Protein AF-K5ZZS4-F1 (afdb_monomer_lite)

Organism: NCBI:txid999418

Sequence (80 aa):
MKTKYLSFILLLLAFSSCSEKELSPISGSLGKPGIVTDVTVEPLAGGATISYKIPNSEDLLAVKCVYTLSGDRENEVVRP

InterPro domains:
  IPR032527 Domain of unknown function DUF4959 [PF16323] (17-73)

Structure (mmCIF, N/CA/C/O backbone):
data_AF-K5ZZS4-F1
#
_entry.id   AF-K5ZZS4-F1
#
loop_
_atom_site.group_PDB
_atom_site.id
_atom_site.type_symbol
_atom_site.label_atom_id
_atom_site.label_alt_id
_atom_site.label_comp_id
_atom_site.label_asym_id
_atom_site.label_entity_id
_atom_site.label_seq_id
_atom_site.pdbx_PDB_ins_code
_atom_site.Cartn_x
_atom_site.Cartn_y
_atom_site.Cartn_z
_atom_site.occupancy
_atom_site.B_iso_or_equiv
_atom_site.auth_seq_id
_atom_site.auth_comp_id
_atom_site.auth_asym_id
_atom_site.auth_atom_id
_atom_site.pdbx_PDB_model_num
ATOM 1 N N . MET A 1 1 ? 35.302 31.727 -56.941 1.00 55.41 1 MET A N 1
ATOM 2 C CA . MET A 1 1 ? 35.718 30.441 -56.329 1.00 55.41 1 MET A CA 1
ATOM 3 C C . MET A 1 1 ? 35.333 30.345 -54.850 1.00 55.41 1 MET A C 1
ATOM 5 O O . MET A 1 1 ? 34.737 29.348 -54.484 1.00 55.41 1 MET A O 1
ATOM 9 N N . LYS A 1 2 ? 35.553 31.378 -54.018 1.00 60.28 2 LYS A N 1
ATOM 10 C CA . LYS A 1 2 ? 35.252 31.377 -52.564 1.00 60.28 2 LYS A CA 1
ATOM 11 C C . LYS A 1 2 ? 33.780 31.095 -52.179 1.00 60.28 2 LYS A C 1
ATOM 13 O O . LYS A 1 2 ? 33.530 30.366 -51.229 1.00 60.28 2 LYS A O 1
ATOM 18 N N . THR A 1 3 ? 32.810 31.592 -52.951 1.00 68.75 3 THR A N 1
ATOM 19 C CA . THR A 1 3 ? 31.362 31.387 -52.712 1.00 68.75 3 THR A CA 1
ATOM 20 C C . THR A 1 3 ? 30.873 29.959 -52.976 1.00 68.75 3 THR A C 1
ATOM 22 O O . THR A 1 3 ? 29.917 29.515 -52.348 1.00 68.75 3 THR A O 1
ATOM 25 N N . LYS A 1 4 ? 31.543 29.208 -53.862 1.00 76.00 4 LYS A N 1
ATOM 26 C CA . LYS A 1 4 ? 31.205 27.802 -54.153 1.00 76.00 4 LYS A CA 1
ATOM 27 C C . LYS A 1 4 ? 31.565 26.888 -52.974 1.00 76.00 4 LYS A C 1
ATOM 29 O O . LYS A 1 4 ? 30.788 26.001 -52.646 1.00 76.00 4 LYS A O 1
ATOM 34 N N . TYR A 1 5 ? 32.684 27.160 -52.298 1.00 81.44 5 TYR A N 1
ATOM 35 C CA . TYR A 1 5 ? 33.092 26.431 -51.091 1.00 81.44 5 TYR A CA 1
ATOM 36 C C . TYR A 1 5 ? 32.177 26.726 -49.893 1.00 81.44 5 TYR A C 1
ATOM 38 O O . TYR A 1 5 ? 31.842 25.811 -49.150 1.00 81.44 5 TYR A O 1
ATOM 46 N N . LEU A 1 6 ? 31.705 27.973 -49.753 1.00 83.25 6 LEU A N 1
ATOM 47 C CA . LEU A 1 6 ? 30.727 28.350 -48.723 1.00 83.25 6 LEU A CA 1
ATOM 48 C C . LEU A 1 6 ? 29.403 27.585 -48.891 1.00 83.25 6 LEU A C 1
ATOM 50 O O . LEU A 1 6 ? 28.877 27.038 -47.927 1.00 83.25 6 LEU A O 1
ATOM 54 N N . SER A 1 7 ? 28.894 27.501 -50.125 1.00 82.62 7 SER A N 1
ATOM 55 C CA . SER A 1 7 ? 27.673 26.744 -50.433 1.00 82.62 7 SER A CA 1
ATOM 56 C C . SER A 1 7 ? 27.825 25.249 -50.152 1.00 82.62 7 SER A C 1
ATOM 58 O O . SER A 1 7 ? 26.864 24.608 -49.737 1.00 82.62 7 SER A O 1
ATOM 60 N N . PHE A 1 8 ? 29.017 24.694 -50.374 1.00 86.12 8 PHE A N 1
ATOM 61 C CA . PHE A 1 8 ? 29.300 23.283 -50.125 1.00 86.12 8 PHE A CA 1
ATOM 62 C C . PHE A 1 8 ? 29.362 22.966 -48.623 1.00 86.12 8 PHE A C 1
ATOM 64 O O . PHE A 1 8 ? 28.822 21.960 -48.177 1.00 86.12 8 PHE A O 1
ATOM 71 N N . ILE A 1 9 ? 29.947 23.868 -47.830 1.00 85.19 9 ILE A N 1
ATOM 72 C CA . ILE A 1 9 ? 29.956 23.786 -46.363 1.00 85.19 9 ILE A CA 1
ATOM 73 C C . ILE A 1 9 ? 28.541 23.891 -45.786 1.00 85.19 9 ILE A C 1
ATOM 75 O O . ILE A 1 9 ? 28.183 23.107 -44.913 1.00 85.19 9 ILE A O 1
ATOM 79 N N . LEU A 1 10 ? 27.715 24.802 -46.305 1.00 84.69 10 LEU A N 1
ATOM 80 C CA . LEU A 1 10 ? 26.334 24.964 -45.846 1.00 84.69 10 LEU A CA 1
ATOM 81 C C . LEU A 1 10 ? 25.483 23.712 -46.123 1.00 84.69 10 LEU A C 1
ATOM 83 O O . LEU A 1 10 ? 24.665 23.327 -45.293 1.00 84.69 10 LEU A O 1
ATOM 87 N N . LEU A 1 11 ? 25.719 23.050 -47.261 1.00 84.88 11 LEU A N 1
ATOM 88 C CA . LEU A 1 11 ? 25.063 21.789 -47.607 1.00 84.88 11 LEU A CA 1
ATOM 89 C C . LEU A 1 11 ? 25.470 20.651 -46.659 1.00 84.88 11 LEU A C 1
ATOM 91 O O . LEU A 1 11 ? 24.627 19.849 -46.279 1.00 84.88 11 LEU A O 1
ATOM 95 N N . LEU A 1 12 ? 26.738 20.599 -46.245 1.00 82.75 12 LEU A N 1
ATOM 96 C CA . LEU A 1 12 ? 27.252 19.596 -45.305 1.00 82.75 12 LEU A CA 1
ATOM 97 C C . LEU A 1 12 ? 26.662 19.744 -43.896 1.00 82.75 12 LEU A C 1
ATOM 99 O O . LEU A 1 12 ? 26.370 18.740 -43.253 1.00 82.75 12 LEU A O 1
ATOM 103 N N . LEU A 1 13 ? 26.435 20.976 -43.431 1.00 81.19 13 LEU A N 1
ATOM 104 C CA . LEU A 1 13 ? 25.804 21.220 -42.128 1.00 81.19 13 LEU A CA 1
ATOM 105 C C . LEU A 1 13 ? 24.320 20.823 -42.104 1.00 81.19 13 LEU A C 1
ATOM 107 O O . LEU A 1 13 ? 23.817 20.457 -41.046 1.00 81.19 13 LEU A O 1
ATOM 111 N N . ALA A 1 14 ? 23.631 20.845 -43.249 1.00 79.06 14 ALA A N 1
ATOM 112 C CA . ALA A 1 14 ? 22.214 20.491 -43.336 1.00 79.06 14 ALA A CA 1
ATOM 113 C C . ALA A 1 14 ? 21.928 18.996 -43.078 1.00 79.06 14 ALA A C 1
ATOM 115 O O . ALA A 1 14 ? 20.788 18.641 -42.790 1.00 79.06 14 ALA A O 1
ATOM 116 N N . PHE A 1 15 ? 22.943 18.125 -43.154 1.00 77.25 15 PHE A N 1
ATOM 117 C CA . PHE A 1 15 ? 22.812 16.689 -42.868 1.00 77.25 15 PHE A CA 1
ATOM 118 C C . PHE A 1 15 ? 23.168 16.305 -41.423 1.00 77.25 15 PHE A C 1
ATOM 120 O O . PHE A 1 15 ? 22.962 15.157 -41.032 1.00 77.25 15 PHE A O 1
ATOM 127 N N . SER A 1 16 ? 23.657 17.245 -40.610 1.00 77.31 16 SER A N 1
ATOM 128 C CA . SER A 1 16 ? 23.896 17.017 -39.182 1.00 77.31 16 SER A CA 1
ATOM 129 C C . SER A 1 16 ? 22.614 17.259 -38.388 1.00 77.31 16 SER A C 1
ATOM 131 O O . SER A 1 16 ? 22.419 18.330 -37.819 1.00 77.31 16 SER A O 1
ATOM 133 N N . SER A 1 17 ? 21.734 16.257 -38.349 1.00 78.69 17 SER A N 1
ATOM 134 C CA . SER A 1 17 ? 20.617 16.225 -37.400 1.00 78.69 17 SER A CA 1
ATOM 135 C C . SER A 1 17 ? 21.008 15.446 -36.144 1.00 78.69 17 SER A C 1
ATOM 137 O O . SER A 1 17 ? 21.690 14.422 -36.223 1.00 78.69 17 SER A O 1
ATOM 139 N N . CYS A 1 18 ? 20.583 15.931 -34.979 1.00 77.56 18 CYS A N 1
ATOM 140 C CA . CYS A 1 18 ? 20.758 15.223 -33.718 1.00 77.56 18 CYS A CA 1
ATOM 141 C C . CYS A 1 18 ? 19.695 14.124 -33.623 1.00 77.56 18 CYS A C 1
ATOM 143 O O . CYS A 1 18 ? 18.510 14.399 -33.803 1.00 77.56 18 CYS A O 1
ATOM 145 N N . SER A 1 19 ? 20.103 12.885 -33.349 1.00 74.56 19 SER A N 1
ATOM 146 C CA . SER A 1 19 ? 19.137 11.829 -33.047 1.00 74.56 19 SER A CA 1
ATOM 147 C C . SER A 1 19 ? 18.604 12.047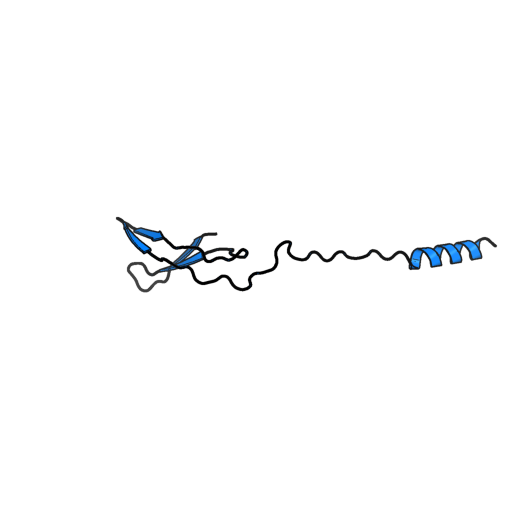 -31.637 1.00 74.56 19 SER A C 1
ATOM 149 O O . SER A 1 19 ? 19.381 12.094 -30.682 1.00 74.56 19 SER A O 1
ATOM 151 N N . GLU A 1 20 ? 17.287 12.146 -31.496 1.00 79.19 20 GLU A N 1
ATOM 152 C CA . GLU A 1 20 ? 16.652 12.124 -30.183 1.00 79.19 20 GLU A CA 1
ATOM 153 C C . GLU A 1 20 ? 16.737 10.710 -29.604 1.00 79.19 20 GLU A C 1
ATOM 155 O O . GLU A 1 20 ? 16.575 9.711 -30.310 1.00 79.19 20 GLU A O 1
ATOM 160 N N . LYS A 1 21 ? 17.054 10.624 -28.312 1.00 77.88 21 LYS A N 1
ATOM 161 C CA . LYS A 1 21 ? 17.033 9.370 -27.566 1.00 77.88 21 LYS A CA 1
ATOM 162 C C . LYS A 1 21 ? 15.713 9.300 -26.817 1.00 77.88 21 LYS A C 1
ATOM 164 O O . LYS A 1 21 ? 15.478 10.119 -25.933 1.00 77.88 21 LYS A O 1
ATOM 169 N N . GLU A 1 22 ? 14.885 8.313 -27.142 1.00 77.75 22 GLU A N 1
ATOM 170 C CA . GLU A 1 22 ? 13.672 8.068 -26.368 1.00 77.75 22 GLU A CA 1
ATOM 171 C C . GLU A 1 22 ? 14.042 7.617 -24.950 1.00 77.75 22 GLU A C 1
ATOM 173 O O . GLU A 1 22 ? 14.765 6.636 -24.749 1.00 77.75 22 GLU A O 1
ATOM 178 N N . LEU A 1 23 ? 13.573 8.377 -23.960 1.00 78.69 23 LEU A N 1
ATOM 179 C CA . LEU A 1 23 ? 13.683 8.045 -22.543 1.00 78.69 23 LEU A CA 1
ATOM 180 C C . LEU A 1 23 ? 12.470 7.202 -22.154 1.00 78.69 23 LEU A C 1
ATOM 182 O O . LEU A 1 23 ? 11.517 7.695 -21.552 1.00 78.69 23 LEU A O 1
ATOM 186 N N . SER A 1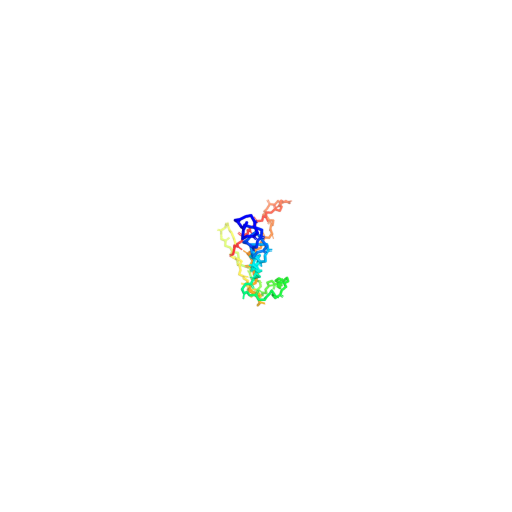 24 ? 12.484 5.933 -22.549 1.00 78.62 24 SER A N 1
ATOM 187 C CA . SER A 1 24 ? 11.499 4.974 -22.065 1.00 78.62 24 SER A CA 1
ATOM 188 C C . SER A 1 24 ? 11.772 4.606 -20.597 1.00 78.62 24 SER A C 1
ATOM 190 O O . SER A 1 24 ? 12.909 4.723 -20.122 1.00 78.62 24 SER A O 1
ATOM 192 N N . PRO A 1 25 ? 10.741 4.168 -19.852 1.00 74.19 25 PRO A N 1
ATOM 193 C CA . PRO A 1 25 ? 10.926 3.603 -18.522 1.00 74.19 25 PRO A CA 1
ATOM 194 C C . PRO A 1 25 ? 11.963 2.472 -18.536 1.00 74.19 25 PRO A C 1
ATOM 196 O O . PRO A 1 25 ? 11.993 1.652 -19.453 1.00 74.19 25 PRO A O 1
ATOM 199 N N . ILE A 1 26 ? 12.814 2.433 -17.507 1.00 74.25 26 ILE A N 1
ATOM 200 C CA . ILE A 1 26 ? 13.893 1.436 -17.364 1.00 74.25 26 ILE A CA 1
ATOM 201 C C . ILE A 1 26 ? 13.309 0.034 -17.100 1.00 74.25 26 ILE A C 1
ATOM 203 O O . ILE A 1 26 ? 13.929 -0.976 -17.430 1.00 74.25 26 ILE A O 1
ATOM 207 N N . SER A 1 27 ? 12.094 -0.007 -16.550 1.00 70.88 27 SER A N 1
ATOM 208 C CA . SER A 1 27 ? 11.317 -1.209 -16.260 1.00 70.88 27 SER A CA 1
ATOM 209 C C . SER A 1 27 ? 10.115 -1.286 -17.199 1.00 70.88 27 SER A C 1
ATOM 211 O O . SER A 1 27 ? 9.452 -0.281 -17.459 1.00 70.88 27 SER A O 1
ATOM 213 N N . GLY A 1 28 ? 9.809 -2.480 -17.706 1.00 70.00 28 GLY A N 1
ATOM 214 C CA . GLY A 1 28 ? 8.548 -2.709 -18.408 1.00 70.00 28 GLY A CA 1
ATOM 215 C C . GLY A 1 28 ? 7.388 -2.601 -17.423 1.00 70.00 28 GLY A C 1
ATOM 216 O O . GLY A 1 28 ? 7.434 -3.229 -16.369 1.00 70.00 28 GLY A O 1
ATOM 217 N N . SER A 1 29 ? 6.354 -1.822 -17.753 1.00 70.25 29 SER A N 1
ATOM 218 C CA . SER A 1 29 ? 5.213 -1.698 -16.848 1.00 70.25 29 SER A CA 1
ATOM 219 C C . SER A 1 29 ? 4.479 -3.030 -16.725 1.00 70.25 29 SER A C 1
ATOM 221 O O . SER A 1 29 ? 4.097 -3.634 -17.731 1.00 70.25 29 SER A O 1
ATOM 223 N N . LEU A 1 30 ? 4.230 -3.458 -15.487 1.00 73.06 30 LEU A N 1
ATOM 224 C CA . LEU A 1 30 ? 3.362 -4.606 -15.194 1.00 73.06 30 LEU A CA 1
ATOM 225 C C . LEU A 1 30 ? 1.869 -4.235 -15.263 1.00 73.06 30 LEU A C 1
ATOM 227 O O . LEU A 1 30 ? 1.001 -5.053 -14.958 1.00 73.06 30 LEU A O 1
ATOM 231 N N . GLY A 1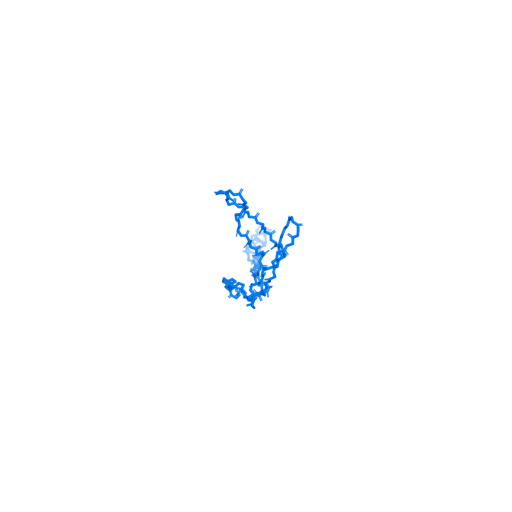 31 ? 1.560 -3.014 -15.705 1.00 78.38 31 GLY A N 1
ATOM 232 C CA . GLY A 1 31 ? 0.212 -2.479 -15.770 1.00 78.38 31 GLY A CA 1
ATOM 233 C C . GLY A 1 31 ? -0.279 -2.002 -14.406 1.00 78.38 31 GLY A C 1
ATOM 234 O O . GLY A 1 31 ? 0.495 -1.669 -13.512 1.00 78.38 31 GLY A O 1
ATOM 235 N N . LYS A 1 32 ? -1.603 -1.928 -14.249 1.00 82.69 32 LYS A N 1
ATOM 236 C CA . LYS A 1 32 ? -2.228 -1.492 -12.997 1.00 82.69 32 LYS A CA 1
ATOM 237 C C . LYS A 1 32 ? -1.802 -2.425 -11.845 1.00 82.69 32 LYS A C 1
ATOM 239 O O . LYS A 1 32 ? -2.022 -3.632 -11.975 1.00 82.69 32 LYS A O 1
ATOM 244 N N . PRO A 1 33 ? -1.309 -1.894 -10.707 1.00 87.62 33 PRO A N 1
ATOM 245 C CA . PRO A 1 33 ? -1.031 -2.706 -9.529 1.00 87.62 33 PRO A CA 1
ATOM 246 C C . PRO A 1 33 ? -2.253 -3.523 -9.102 1.00 87.62 33 PRO A C 1
ATOM 248 O O . PRO A 1 33 ? -3.397 -3.061 -9.185 1.00 87.62 33 PRO A O 1
ATOM 251 N N . GLY A 1 34 ? -2.003 -4.747 -8.640 1.00 86.19 34 GLY A N 1
ATOM 252 C CA . GLY A 1 34 ? -3.047 -5.622 -8.115 1.00 86.19 34 GLY A CA 1
ATOM 253 C C . GLY A 1 34 ? -3.723 -5.063 -6.858 1.00 86.19 34 GLY A C 1
ATOM 254 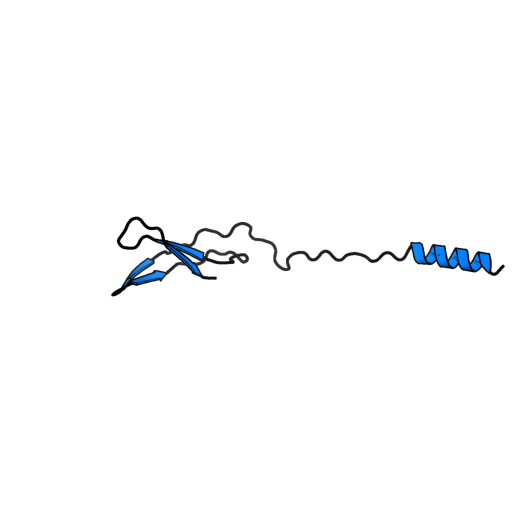O O . GLY A 1 34 ? -3.347 -4.026 -6.313 1.00 86.19 34 GLY A O 1
ATOM 255 N N . ILE A 1 35 ? -4.730 -5.780 -6.366 1.00 88.81 35 ILE A N 1
ATOM 256 C CA . ILE A 1 35 ? -5.299 -5.500 -5.044 1.00 88.81 35 ILE A CA 1
ATOM 257 C C . ILE A 1 35 ? -4.349 -5.993 -3.946 1.00 88.81 35 ILE A C 1
ATOM 259 O O . ILE A 1 35 ? -3.653 -6.995 -4.125 1.00 88.81 35 ILE A O 1
ATOM 263 N N . VAL A 1 36 ? -4.333 -5.307 -2.802 1.00 91.75 36 VAL A N 1
ATOM 264 C CA . VAL A 1 36 ? -3.642 -5.809 -1.606 1.00 91.75 36 VAL A CA 1
ATOM 265 C C . VAL A 1 36 ? -4.346 -7.057 -1.071 1.00 91.75 36 VAL A C 1
ATOM 267 O O . VAL A 1 36 ? -5.561 -7.205 -1.204 1.00 91.75 36 VAL A O 1
ATOM 270 N N . THR A 1 37 ? -3.574 -7.966 -0.483 1.00 93.88 37 THR A N 1
ATOM 271 C CA . THR A 1 37 ? -4.060 -9.247 0.063 1.00 93.88 37 THR A CA 1
ATOM 272 C C . THR A 1 37 ? -3.749 -9.351 1.554 1.00 93.88 37 THR A C 1
ATOM 274 O O . THR A 1 37 ? -3.092 -8.467 2.100 1.00 93.88 37 THR A O 1
ATOM 277 N N . ASP A 1 38 ? -4.245 -10.393 2.225 1.00 94.56 38 ASP A N 1
ATOM 278 C CA . ASP A 1 38 ? -3.959 -10.680 3.639 1.00 94.56 38 ASP A CA 1
ATOM 279 C C . ASP A 1 38 ? -4.226 -9.488 4.581 1.00 94.56 38 ASP A C 1
ATOM 281 O O . ASP A 1 38 ? -3.427 -9.180 5.464 1.00 94.56 38 ASP A O 1
ATOM 285 N N . VAL A 1 39 ? -5.343 -8.783 4.363 1.00 94.31 39 VAL A N 1
ATOM 286 C CA . VAL A 1 39 ? -5.713 -7.615 5.173 1.00 94.31 39 VAL A CA 1
ATOM 287 C C . VAL A 1 39 ? -6.139 -8.069 6.569 1.00 94.31 39 VAL A C 1
ATOM 289 O O . VAL A 1 39 ? -7.146 -8.763 6.717 1.00 94.31 39 VAL A O 1
ATOM 292 N N . THR A 1 40 ? -5.406 -7.643 7.596 1.00 96.06 40 THR A N 1
ATOM 293 C CA . THR A 1 40 ? -5.747 -7.870 9.006 1.00 96.06 40 THR A CA 1
ATOM 294 C C . THR A 1 40 ? -5.890 -6.548 9.748 1.00 96.06 40 THR A C 1
ATOM 296 O O . THR A 1 40 ? -5.196 -5.573 9.457 1.00 96.06 40 THR A O 1
ATOM 299 N N . VAL A 1 41 ? -6.820 -6.513 10.704 1.00 95.00 41 VAL A N 1
ATOM 300 C CA . VAL A 1 41 ? -7.111 -5.334 11.524 1.00 95.00 41 VAL A CA 1
ATOM 301 C C . VAL A 1 41 ? -7.058 -5.742 12.989 1.00 95.00 41 VAL A C 1
ATOM 303 O O . VAL A 1 41 ? -7.880 -6.535 13.445 1.00 95.00 41 VAL A O 1
ATOM 306 N N . GLU A 1 42 ? -6.099 -5.191 13.724 1.00 96.12 42 GLU A N 1
ATOM 307 C CA . GLU A 1 42 ? -5.932 -5.413 15.158 1.00 96.12 42 GLU A CA 1
ATOM 308 C C . GLU A 1 42 ? -6.307 -4.136 15.921 1.00 96.12 42 GLU A C 1
ATOM 310 O O . GLU A 1 42 ? -5.632 -3.112 15.772 1.00 96.12 42 GLU A O 1
ATOM 315 N N . PRO A 1 43 ? -7.389 -4.148 16.718 1.00 92.62 43 PRO A N 1
ATOM 316 C CA . PRO A 1 43 ? -7.800 -2.978 17.479 1.00 92.62 43 PRO A CA 1
ATOM 317 C C . PRO A 1 43 ? -6.815 -2.694 18.618 1.00 92.62 43 PRO A C 1
ATOM 319 O O . PRO A 1 43 ? -6.387 -3.593 19.341 1.00 92.62 43 PRO A O 1
ATOM 322 N N . LEU A 1 44 ? -6.498 -1.417 18.811 1.00 94.31 44 LEU A N 1
ATOM 323 C CA . LEU A 1 44 ? -5.646 -0.902 19.878 1.00 94.31 44 LEU A CA 1
ATOM 324 C C . LEU A 1 44 ? -6.397 0.180 20.663 1.00 94.31 44 LEU A C 1
ATOM 326 O O . LEU A 1 44 ? -7.356 0.784 20.180 1.00 94.31 44 LEU A O 1
ATOM 330 N N . ALA A 1 45 ? -5.954 0.466 21.886 1.00 92.50 45 ALA A N 1
ATOM 331 C CA . ALA A 1 45 ? -6.513 1.575 22.651 1.00 92.50 45 ALA A CA 1
ATOM 332 C C . ALA A 1 45 ? -6.258 2.902 21.909 1.00 92.50 45 ALA A C 1
ATOM 334 O O . ALA A 1 45 ? -5.123 3.364 21.823 1.00 92.50 45 ALA A O 1
ATOM 335 N N . GLY A 1 46 ? -7.317 3.498 21.352 1.00 88.38 46 GLY A N 1
ATOM 336 C CA . GLY A 1 46 ? -7.236 4.741 20.580 1.00 88.38 46 GLY A CA 1
ATOM 337 C C . GLY A 1 46 ? -6.835 4.579 19.108 1.00 88.38 46 GLY A C 1
ATOM 338 O O . GLY A 1 46 ? -6.586 5.587 18.452 1.00 88.38 46 GLY A O 1
ATOM 339 N N . GLY A 1 47 ? -6.784 3.357 18.565 1.00 89.56 47 GLY A N 1
ATOM 340 C CA . GLY A 1 47 ? -6.432 3.143 17.160 1.00 89.56 47 GLY A CA 1
ATOM 341 C C . GLY A 1 47 ? -6.612 1.705 16.680 1.00 89.56 47 GLY A C 1
ATOM 342 O O . GLY A 1 47 ? -7.240 0.882 17.338 1.00 89.56 47 GLY A O 1
ATOM 343 N N . ALA A 1 48 ? -6.049 1.398 15.517 1.00 92.31 48 ALA A N 1
ATOM 344 C CA . ALA A 1 48 ? -5.970 0.041 14.992 1.00 92.31 48 ALA A CA 1
ATOM 345 C C . ALA A 1 48 ? -4.693 -0.119 14.165 1.00 92.31 48 ALA A C 1
ATOM 347 O O . ALA A 1 48 ? -4.286 0.801 13.451 1.00 92.31 48 ALA A O 1
ATOM 348 N N . THR A 1 49 ? -4.080 -1.294 14.245 1.00 94.25 49 THR A N 1
ATOM 349 C CA . THR A 1 49 ? -3.013 -1.703 13.333 1.00 94.25 49 THR A CA 1
ATOM 350 C C . THR A 1 49 ? -3.645 -2.409 12.146 1.00 94.25 49 THR A C 1
ATOM 352 O O . THR A 1 49 ? -4.386 -3.374 12.318 1.00 94.25 49 THR A O 1
ATOM 355 N N . ILE A 1 50 ? -3.343 -1.932 10.940 1.00 94.25 50 ILE A N 1
ATOM 356 C CA . ILE A 1 50 ? -3.790 -2.546 9.689 1.00 94.25 50 ILE A CA 1
ATOM 357 C C . ILE A 1 50 ? -2.562 -3.115 8.988 1.00 94.25 50 ILE A C 1
ATOM 359 O O . ILE A 1 50 ? -1.652 -2.360 8.638 1.00 94.25 50 ILE A O 1
ATOM 363 N N . SER A 1 51 ? -2.548 -4.428 8.775 1.00 94.88 51 SER A N 1
ATOM 364 C CA . SER A 1 51 ? -1.502 -5.113 8.012 1.00 94.88 51 SER A CA 1
ATOM 365 C C . SER A 1 51 ? -2.073 -5.622 6.699 1.00 94.88 51 SER A C 1
ATOM 367 O O . SER A 1 51 ? -3.242 -5.985 6.623 1.00 94.88 51 SER A O 1
ATOM 369 N N . TYR A 1 52 ? -1.257 -5.614 5.652 1.00 94.69 52 TYR A N 1
ATOM 370 C CA . TYR A 1 52 ? -1.630 -6.098 4.329 1.00 94.69 52 TYR A CA 1
ATOM 371 C C . TYR A 1 52 ? -0.382 -6.519 3.561 1.00 94.69 52 TYR A C 1
ATOM 373 O O . TYR A 1 52 ? 0.734 -6.074 3.840 1.00 94.69 52 TYR A O 1
ATOM 381 N N . LYS A 1 53 ? -0.584 -7.353 2.549 1.00 93.75 53 LYS A N 1
ATOM 382 C CA . LYS A 1 53 ? 0.453 -7.817 1.641 1.00 93.75 53 LYS A CA 1
ATOM 383 C C . LYS A 1 53 ? 0.359 -7.088 0.307 1.00 93.75 53 LYS A C 1
ATOM 385 O O . LYS A 1 53 ? -0.691 -7.070 -0.341 1.00 93.75 53 LYS A O 1
ATOM 390 N N . ILE A 1 54 ? 1.482 -6.493 -0.089 1.00 91.12 54 ILE A N 1
ATOM 391 C CA . ILE A 1 54 ? 1.640 -5.789 -1.362 1.00 91.12 54 ILE A CA 1
ATOM 392 C C . ILE A 1 54 ? 1.616 -6.815 -2.513 1.00 91.12 54 ILE A C 1
ATOM 394 O O . ILE A 1 54 ? 2.296 -7.843 -2.422 1.00 91.12 54 ILE A O 1
ATOM 398 N N . PRO A 1 55 ? 0.827 -6.579 -3.579 1.00 87.69 55 PRO A N 1
ATOM 399 C CA . PRO A 1 55 ? 0.802 -7.446 -4.756 1.00 87.69 55 PRO A CA 1
ATOM 400 C C . PRO A 1 55 ? 2.140 -7.408 -5.505 1.00 87.69 55 PRO A C 1
ATOM 402 O O . PRO A 1 55 ? 2.899 -6.451 -5.391 1.00 87.69 55 PRO A O 1
ATOM 405 N N . ASN A 1 56 ? 2.411 -8.425 -6.325 1.00 82.12 56 ASN A N 1
ATOM 406 C CA . ASN A 1 56 ? 3.597 -8.439 -7.183 1.00 82.12 56 ASN A CA 1
ATOM 407 C C . ASN A 1 56 ? 3.454 -7.390 -8.303 1.00 82.12 56 ASN A C 1
ATOM 409 O O . ASN A 1 56 ? 2.849 -7.661 -9.338 1.00 82.12 56 ASN A O 1
ATOM 413 N N . SER A 1 57 ? 3.937 -6.176 -8.045 1.00 78.62 57 SER A N 1
ATOM 414 C CA . SER A 1 57 ? 3.876 -5.026 -8.942 1.00 78.62 57 SER A CA 1
ATOM 415 C C . SER A 1 57 ? 5.112 -4.163 -8.724 1.00 78.62 57 SER A C 1
ATOM 417 O O . SER A 1 57 ? 5.324 -3.678 -7.615 1.00 78.62 57 SER A O 1
ATOM 419 N N . GLU A 1 58 ? 5.890 -3.930 -9.779 1.00 69.81 58 GLU A N 1
ATOM 420 C CA . GLU A 1 58 ? 7.034 -3.011 -9.734 1.00 69.81 58 GLU A CA 1
ATOM 421 C C . GLU A 1 58 ? 6.593 -1.536 -9.725 1.00 69.81 58 GLU A C 1
ATOM 423 O O . GLU A 1 58 ? 7.316 -0.681 -9.225 1.00 69.81 58 GLU A O 1
ATOM 428 N N . ASP A 1 59 ? 5.364 -1.253 -10.174 1.00 75.88 59 ASP A N 1
ATOM 429 C CA . ASP A 1 59 ? 4.824 0.104 -10.333 1.00 75.88 59 ASP A CA 1
ATOM 430 C C . ASP A 1 59 ? 3.840 0.511 -9.205 1.00 75.88 59 ASP A C 1
ATOM 432 O O . ASP A 1 59 ? 2.777 1.081 -9.465 1.00 75.88 59 ASP A O 1
ATOM 436 N N . LEU A 1 60 ? 4.127 0.191 -7.935 1.00 84.62 60 LEU A N 1
ATOM 437 C CA . LEU A 1 60 ? 3.287 0.613 -6.798 1.00 84.62 60 LEU A CA 1
ATOM 438 C C . LEU A 1 60 ? 3.784 1.945 -6.204 1.00 84.62 60 LEU A C 1
ATOM 440 O O . LEU A 1 60 ? 4.870 2.000 -5.641 1.00 84.62 60 LEU A O 1
ATOM 444 N N . LEU A 1 61 ? 2.969 3.004 -6.291 1.00 88.25 61 LEU A N 1
ATOM 445 C CA . LEU A 1 61 ? 3.301 4.325 -5.726 1.00 88.25 61 LEU A CA 1
ATOM 446 C C . LEU A 1 61 ? 2.871 4.510 -4.270 1.00 88.25 61 LEU A C 1
ATOM 448 O O . LEU A 1 61 ? 3.507 5.264 -3.541 1.00 88.25 61 LEU A O 1
ATOM 452 N N . ALA A 1 62 ? 1.719 3.941 -3.911 1.00 90.81 62 ALA A N 1
ATOM 453 C CA . ALA A 1 62 ? 1.141 4.053 -2.582 1.00 90.81 62 ALA A CA 1
ATOM 454 C C . ALA A 1 62 ? -0.028 3.078 -2.395 1.00 90.81 62 ALA A C 1
ATOM 456 O O . ALA A 1 62 ? -0.684 2.661 -3.355 1.00 90.81 62 ALA A O 1
ATOM 457 N N . VAL A 1 63 ? -0.361 2.810 -1.135 1.00 92.69 63 VAL A N 1
ATOM 458 C CA . VAL A 1 63 ? -1.586 2.139 -0.698 1.00 92.69 63 VAL A CA 1
ATOM 459 C C . VAL A 1 63 ? -2.451 3.132 0.078 1.00 92.69 63 VAL A C 1
ATOM 461 O O . VAL A 1 63 ? -2.001 3.756 1.042 1.00 92.69 63 VAL A O 1
ATOM 464 N N . LYS A 1 64 ? -3.714 3.274 -0.341 1.00 93.56 64 LYS A N 1
ATOM 465 C CA . LYS A 1 64 ? -4.720 4.106 0.330 1.00 93.56 64 LYS A CA 1
ATOM 466 C C . LYS A 1 64 ? -5.614 3.241 1.217 1.00 93.56 64 LYS A C 1
ATOM 468 O O . LYS A 1 64 ? -6.214 2.281 0.745 1.00 93.56 64 LYS A O 1
ATOM 473 N N . CYS A 1 65 ? -5.744 3.629 2.478 1.00 93.12 65 CYS A N 1
ATOM 474 C CA . CYS A 1 65 ? -6.732 3.105 3.411 1.00 93.12 65 CYS A CA 1
ATOM 475 C C . CYS A 1 65 ? -7.850 4.138 3.584 1.00 93.12 65 CYS A C 1
ATOM 477 O O . CYS A 1 65 ? -7.556 5.305 3.839 1.00 93.12 65 CYS A O 1
ATOM 479 N N . VAL A 1 66 ? -9.107 3.714 3.448 1.00 93.75 66 VAL A N 1
ATOM 480 C CA . VAL A 1 66 ? -10.299 4.538 3.704 1.00 93.75 66 VAL A CA 1
ATOM 481 C C . VAL A 1 66 ? -11.067 3.910 4.860 1.00 93.75 66 VAL A C 1
ATOM 483 O O . VAL A 1 66 ? -11.279 2.698 4.868 1.00 93.75 66 VAL A O 1
ATOM 486 N N . TYR A 1 67 ? -11.439 4.717 5.850 1.00 91.81 67 TYR A N 1
ATOM 487 C CA . TYR A 1 67 ? -12.073 4.248 7.078 1.00 91.81 67 TYR A CA 1
ATOM 488 C C . TYR A 1 67 ? -12.972 5.317 7.705 1.00 91.81 67 TYR A C 1
ATOM 490 O O . TYR A 1 67 ? -12.791 6.519 7.507 1.00 91.81 67 TYR A O 1
ATOM 498 N N . THR A 1 68 ? -13.935 4.873 8.505 1.00 90.88 68 THR A N 1
ATOM 499 C CA . THR A 1 68 ? -14.845 5.729 9.273 1.00 90.88 68 THR A CA 1
ATOM 500 C C . THR A 1 68 ? -14.516 5.611 10.760 1.00 90.88 68 THR A C 1
ATOM 502 O O . THR A 1 68 ? -14.504 4.503 11.300 1.00 90.88 68 THR A O 1
ATOM 505 N N . LEU A 1 69 ? -14.245 6.734 11.433 1.00 84.19 69 LEU A N 1
ATOM 506 C CA . LEU A 1 69 ? -14.259 6.780 12.904 1.00 84.19 69 LEU A CA 1
ATOM 507 C C . LEU A 1 69 ? -15.708 6.894 13.394 1.00 84.19 69 LEU A C 1
ATOM 509 O O . LEU A 1 69 ? -16.621 6.966 12.587 1.00 84.19 69 LEU A O 1
ATOM 513 N N . SER A 1 70 ? -15.931 6.927 14.707 1.00 79.06 70 SER A N 1
ATOM 514 C CA . SER A 1 70 ? -17.236 7.183 15.326 1.00 79.06 70 SER A CA 1
ATOM 515 C C . SER A 1 70 ? -17.919 8.430 14.718 1.00 79.06 70 SER A C 1
ATOM 517 O O . SER A 1 70 ? -17.620 9.558 15.107 1.00 79.06 70 SER A O 1
ATOM 519 N N . GLY A 1 71 ? -18.800 8.218 13.732 1.00 76.06 71 GLY A N 1
ATOM 520 C CA . GLY A 1 71 ? -19.454 9.240 12.904 1.00 76.06 71 GLY A CA 1
ATOM 521 C C . GLY A 1 71 ? -19.416 8.899 11.403 1.00 76.06 71 GLY A C 1
ATOM 522 O O . GLY A 1 71 ? -18.500 8.239 10.932 1.00 76.06 71 GLY A O 1
ATOM 523 N N . ASP A 1 72 ? -20.378 9.385 10.616 1.00 85.50 72 ASP A N 1
ATOM 524 C CA . ASP A 1 72 ? -20.501 9.071 9.173 1.00 85.50 72 ASP A CA 1
ATOM 525 C C . ASP A 1 72 ? -19.479 9.809 8.281 1.00 85.50 72 ASP A C 1
ATOM 527 O O . ASP A 1 72 ? -19.766 10.207 7.152 1.00 85.50 72 ASP A O 1
ATOM 531 N N . ARG A 1 73 ? -18.276 10.071 8.799 1.00 91.19 73 ARG A N 1
ATOM 532 C CA . ARG A 1 73 ? -17.220 10.798 8.090 1.00 91.19 73 ARG A CA 1
ATOM 533 C C . ARG A 1 73 ? -16.160 9.822 7.604 1.00 91.19 73 ARG A C 1
ATOM 535 O O . ARG A 1 73 ? -15.497 9.171 8.412 1.00 91.19 73 ARG A O 1
ATOM 542 N N . GLU A 1 74 ? -15.962 9.782 6.292 1.00 93.50 74 GLU A N 1
ATOM 543 C CA . GLU A 1 74 ? -14.846 9.064 5.684 1.00 93.50 74 GLU A CA 1
ATOM 544 C C . GLU A 1 74 ? -13.529 9.809 5.923 1.00 93.50 74 GLU A C 1
ATOM 546 O O . GLU A 1 74 ? -13.430 11.026 5.755 1.00 93.50 74 GLU A O 1
ATOM 551 N N . ASN A 1 75 ? -12.514 9.055 6.332 1.00 92.19 75 ASN A N 1
ATOM 552 C CA . ASN A 1 75 ? -11.139 9.500 6.487 1.00 92.19 75 ASN A CA 1
ATOM 553 C C . ASN A 1 75 ? -10.246 8.618 5.619 1.00 92.19 75 ASN A C 1
ATOM 555 O O . ASN A 1 75 ? -10.537 7.440 5.402 1.00 92.19 75 ASN A O 1
ATOM 559 N N . GLU A 1 76 ? -9.137 9.178 5.148 1.00 94.19 76 GLU A N 1
ATOM 560 C CA . GLU A 1 76 ? -8.172 8.455 4.328 1.00 94.19 76 GLU A CA 1
ATOM 561 C C . GLU A 1 76 ? -6.745 8.616 4.852 1.00 94.19 76 GLU A C 1
ATOM 563 O O . GLU A 1 76 ? -6.363 9.661 5.377 1.00 94.19 76 GLU A O 1
ATOM 568 N N . VAL A 1 77 ? -5.951 7.557 4.710 1.00 93.12 77 VAL A N 1
ATOM 569 C CA . VAL A 1 77 ? -4.510 7.546 4.979 1.00 93.12 77 VAL A CA 1
ATOM 570 C C . VAL A 1 77 ? -3.815 6.929 3.774 1.00 93.12 77 VAL A C 1
ATOM 572 O O . VAL A 1 77 ? -4.199 5.857 3.307 1.00 93.12 77 VAL A O 1
ATOM 575 N N . VAL A 1 78 ? -2.781 7.601 3.275 1.00 94.50 78 VAL A N 1
ATOM 576 C CA . VAL A 1 78 ? -1.979 7.143 2.137 1.00 94.50 78 VAL A CA 1
ATOM 577 C C . VAL A 1 78 ? -0.581 6.803 2.638 1.00 94.50 78 VAL A C 1
ATOM 579 O O . VAL A 1 78 ? 0.085 7.650 3.233 1.00 94.50 78 VAL A O 1
ATOM 582 N N . ARG A 1 79 ? -0.145 5.562 2.413 1.00 90.19 79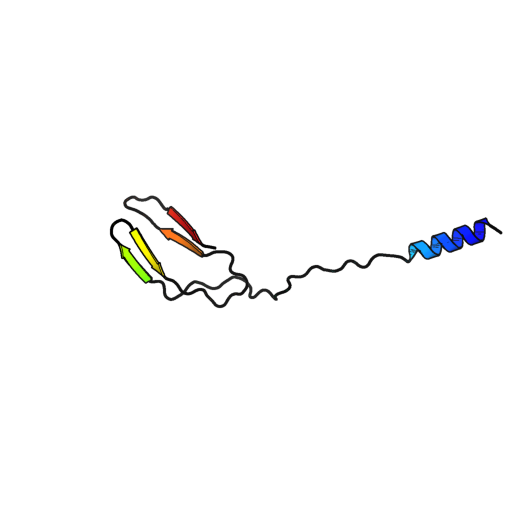 ARG A N 1
ATOM 583 C CA . ARG A 1 79 ? 1.219 5.107 2.694 1.00 90.19 79 ARG A CA 1
ATOM 584 C C . ARG A 1 79 ? 1.945 4.890 1.361 1.00 90.19 79 ARG A C 1
ATOM 586 O O . ARG A 1 79 ? 1.402 4.127 0.565 1.00 90.19 79 ARG A O 1
ATOM 593 N N . PRO A 1 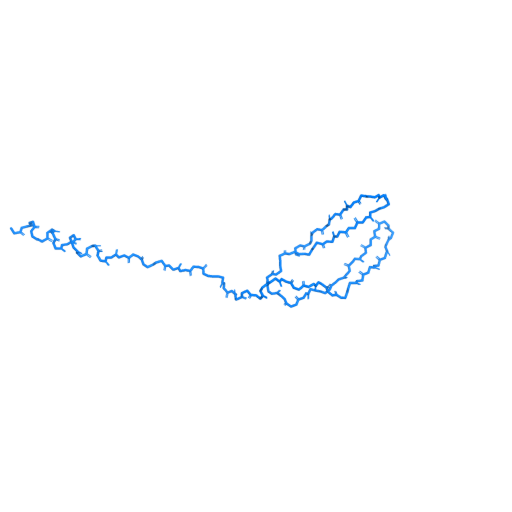80 ? 3.094 5.543 1.114 1.00 85.12 80 PRO A N 1
ATOM 594 C CA . PRO A 1 80 ? 3.918 5.262 -0.058 1.00 85.12 80 PRO A CA 1
ATOM 595 C C . PRO A 1 80 ? 4.497 3.845 0.000 1.00 85.12 80 PRO A C 1
ATOM 597 O O . PRO A 1 80 ? 4.801 3.380 1.127 1.00 85.12 80 PRO A O 1
#

Radius of gyration: 29.15 Å; chains: 1; bounding box: 56×42×79 Å

pLDDT: mean 84.65, std 8.84, range [55.41, 96.12]

Secondary structure (DSSP, 8-state):
-HHHHHHHHHHHHTT-PPPPPP---SS----S----EEEEEEEETTEEEEEEEPPS-S----EEEEEE-SSS-EEEEEE-

Foldseek 3Di:
DVVVVVVVVVVVVVPDDDDDDDPDDPDDFPPDFDDWAPWDWADDDVGIDTDTHGGPGPPDPWDKDWDDDPDPDIDIDIGD